Protein AF-A0A8J5UWX4-F1 (afdb_monomer_lite)

Organism: NCBI:txid2053667

Radius of gyration: 19.2 Å; chains: 1; bounding box: 34×41×40 Å

Secondary structure (DSSP, 8-state):
-------HHHHHHHHHH-SSPPHHHHHHHHHHT-HHHHHHTTPPTTBTTB-S----HHHHHHHHHHHTTS---------

Foldseek 3Di:
DLDDDDDPVRQVVCVVPPPDDRSVCVVQLVQLQDPVNCVVVVPDECDSSDDPDHDDPVVVVVVVVVVVPDDDDDDPPDD

Structure (mmCIF, N/CA/C/O backbone):
data_AF-A0A8J5UWX4-F1
#
_entry.id   AF-A0A8J5UWX4-F1
#
loop_
_atom_site.group_PDB
_atom_site.id
_atom_site.type_symbol
_atom_site.label_atom_id
_atom_site.label_alt_id
_atom_site.label_comp_id
_atom_site.label_asym_id
_atom_site.label_entity_id
_atom_site.label_seq_id
_atom_site.pdbx_PDB_ins_code
_atom_site.Cartn_x
_atom_site.Cartn_y
_atom_site.Cartn_z
_atom_site.occupancy
_atom_site.B_iso_or_equiv
_atom_site.auth_seq_id
_atom_site.auth_comp_id
_atom_site.auth_asym_id
_atom_site.auth_atom_id
_atom_site.pdbx_PDB_model_num
ATOM 1 N N . MET A 1 1 ? -6.576 -5.658 -14.272 1.00 70.56 1 MET A N 1
ATOM 2 C CA . MET A 1 1 ? -6.166 -4.236 -14.302 1.00 70.56 1 MET A CA 1
ATOM 3 C C . MET A 1 1 ? -4.849 -3.969 -13.553 1.00 70.56 1 MET A C 1
ATOM 5 O O . MET A 1 1 ? -4.072 -3.207 -14.092 1.00 70.56 1 MET A O 1
ATOM 9 N N . TRP A 1 2 ? -4.537 -4.608 -12.405 1.00 91.00 2 TRP A N 1
ATOM 10 C CA . TRP A 1 2 ? -3.249 -4.421 -11.674 1.00 91.00 2 TRP A CA 1
ATOM 11 C C . TRP A 1 2 ? -2.460 -5.715 -11.397 1.00 91.00 2 TRP A C 1
ATOM 13 O O . TRP A 1 2 ? -1.597 -5.750 -10.525 1.00 91.00 2 TRP A O 1
ATOM 23 N N . CYS A 1 3 ? -2.795 -6.803 -12.091 1.00 90.81 3 CYS A N 1
ATOM 24 C CA . CYS A 1 3 ? -2.001 -8.025 -12.019 1.00 90.81 3 CYS A CA 1
ATOM 25 C C . CYS A 1 3 ? -0.730 -7.804 -12.842 1.00 90.81 3 CYS A C 1
ATOM 27 O O . CYS A 1 3 ? -0.825 -7.480 -14.025 1.00 90.81 3 CYS A O 1
ATOM 29 N N . GLU A 1 4 ? 0.429 -7.938 -12.205 1.00 90.31 4 GLU A N 1
ATOM 30 C CA . GLU A 1 4 ? 1.732 -7.716 -12.823 1.00 90.31 4 GLU A CA 1
ATOM 31 C C . GLU A 1 4 ? 2.728 -8.778 -12.355 1.00 90.31 4 GLU A C 1
ATOM 33 O O . GLU A 1 4 ? 2.627 -9.302 -11.244 1.00 90.31 4 GLU A O 1
ATOM 38 N N . ILE A 1 5 ? 3.701 -9.071 -13.214 1.00 91.81 5 ILE A N 1
ATOM 39 C CA . ILE A 1 5 ? 4.878 -9.876 -12.900 1.00 91.81 5 ILE A CA 1
ATOM 40 C C . ILE A 1 5 ? 6.082 -9.057 -13.352 1.00 91.81 5 ILE A C 1
ATOM 42 O O . ILE A 1 5 ? 6.115 -8.571 -14.482 1.00 91.81 5 ILE A O 1
ATOM 46 N N . ALA A 1 6 ? 7.061 -8.900 -12.468 1.00 92.19 6 ALA A N 1
ATOM 47 C CA . ALA A 1 6 ? 8.286 -8.160 -12.728 1.00 92.19 6 ALA A CA 1
ATOM 48 C C . ALA A 1 6 ? 9.493 -9.037 -12.389 1.00 92.19 6 ALA A C 1
ATOM 50 O O . ALA A 1 6 ? 9.518 -9.682 -11.342 1.00 92.19 6 ALA A O 1
ATOM 51 N N . ASN A 1 7 ? 10.497 -9.044 -13.266 1.00 96.12 7 ASN A N 1
ATOM 52 C CA . ASN A 1 7 ? 11.816 -9.568 -12.917 1.00 96.12 7 ASN A CA 1
ATOM 53 C C . ASN A 1 7 ? 12.589 -8.536 -12.076 1.00 96.12 7 ASN A C 1
ATOM 55 O O . ASN A 1 7 ? 12.207 -7.366 -12.015 1.00 96.12 7 ASN A O 1
ATOM 59 N N . GLU A 1 8 ? 13.683 -8.953 -11.440 1.00 96.69 8 GLU A N 1
ATOM 60 C CA . GLU A 1 8 ? 14.424 -8.100 -10.500 1.00 96.69 8 GLU A CA 1
ATOM 61 C C . GLU A 1 8 ? 14.948 -6.810 -11.137 1.00 96.69 8 GLU A C 1
ATOM 63 O O . GLU A 1 8 ? 14.817 -5.735 -10.556 1.00 96.69 8 GLU A O 1
ATOM 68 N N . GLN A 1 9 ? 15.489 -6.888 -12.357 1.00 96.94 9 GLN A N 1
ATOM 69 C CA . GLN A 1 9 ? 16.020 -5.717 -13.061 1.00 96.94 9 GLN A CA 1
ATOM 70 C C . GLN A 1 9 ? 14.922 -4.691 -13.355 1.00 96.94 9 GLN A C 1
ATOM 72 O O . GLN A 1 9 ? 15.118 -3.487 -13.176 1.00 96.94 9 GLN A O 1
ATOM 77 N N . PHE A 1 10 ? 13.752 -5.163 -13.789 1.00 95.12 10 PHE A N 1
ATOM 78 C CA . PHE A 1 10 ? 12.607 -4.308 -14.057 1.00 95.12 10 PHE A CA 1
ATOM 79 C C . PHE A 1 10 ? 12.023 -3.733 -12.764 1.00 95.12 10 PHE A C 1
ATOM 81 O O . PHE A 1 10 ? 11.794 -2.527 -12.698 1.00 95.12 10 PHE A O 1
ATOM 88 N N . ALA A 1 11 ? 11.864 -4.551 -11.720 1.00 95.06 11 ALA A N 1
ATOM 89 C CA . ALA A 1 11 ? 11.388 -4.107 -10.412 1.00 95.06 11 ALA A CA 1
ATOM 90 C C . ALA A 1 11 ? 12.308 -3.032 -9.811 1.00 95.06 11 ALA A C 1
ATOM 92 O O . ALA A 1 11 ? 11.835 -2.027 -9.284 1.00 95.06 11 ALA A O 1
ATOM 93 N N . GLU A 1 12 ? 13.623 -3.192 -9.953 1.00 96.81 12 GLU A N 1
ATOM 94 C CA . GLU A 1 12 ? 14.610 -2.219 -9.492 1.00 96.81 12 GLU A CA 1
ATOM 95 C C . GLU A 1 12 ? 14.569 -0.924 -10.311 1.00 96.81 12 GLU A C 1
ATOM 97 O O . GLU A 1 12 ? 14.644 0.177 -9.756 1.00 96.81 12 GLU A O 1
ATOM 102 N N . LYS A 1 13 ? 14.394 -1.032 -11.634 1.00 96.44 13 LYS A N 1
ATOM 103 C CA . LYS A 1 13 ? 14.199 0.131 -12.505 1.00 96.44 13 LYS A CA 1
ATOM 104 C C . LYS A 1 13 ? 12.929 0.894 -12.134 1.00 96.44 13 LYS A C 1
ATOM 106 O O . LYS A 1 13 ? 12.980 2.123 -12.094 1.00 96.44 13 LYS A O 1
ATOM 111 N N . GLN A 1 14 ? 11.828 0.194 -11.857 1.00 95.44 14 GLN A N 1
ATOM 112 C CA . GLN A 1 14 ? 10.580 0.809 -11.409 1.00 95.44 14 GLN A CA 1
ATOM 113 C C . GLN A 1 14 ? 10.759 1.478 -10.052 1.00 95.44 14 GLN A C 1
ATOM 115 O O . GLN A 1 14 ? 10.464 2.656 -9.917 1.00 95.44 14 GLN A O 1
ATOM 120 N N . ARG A 1 15 ? 11.348 0.788 -9.072 1.00 94.88 15 ARG A N 1
ATOM 121 C CA . ARG A 1 15 ? 11.604 1.352 -7.739 1.00 94.88 15 ARG A CA 1
ATOM 122 C C . ARG A 1 15 ? 12.399 2.661 -7.787 1.00 94.88 15 ARG A C 1
ATOM 124 O O . ARG A 1 15 ? 12.171 3.535 -6.959 1.00 94.88 15 ARG A O 1
ATOM 131 N N . LYS A 1 16 ? 13.351 2.778 -8.718 1.00 97.06 16 LYS A N 1
ATOM 132 C CA . LYS A 1 16 ? 14.218 3.959 -8.853 1.00 97.06 16 LYS A CA 1
ATOM 133 C C . LYS A 1 16 ? 13.589 5.106 -9.638 1.00 97.06 16 LYS A C 1
ATOM 135 O O . LYS A 1 16 ? 13.862 6.256 -9.315 1.00 97.06 16 LYS A O 1
ATOM 140 N N . ASN A 1 17 ? 12.817 4.803 -10.680 1.00 97.44 17 ASN A N 1
ATOM 141 C CA . ASN A 1 17 ? 12.431 5.800 -11.684 1.00 97.44 17 ASN A CA 1
ATOM 142 C C . ASN A 1 17 ? 10.919 5.997 -11.823 1.00 97.44 17 ASN A C 1
ATOM 144 O O . ASN A 1 17 ? 10.494 6.977 -12.429 1.00 97.44 17 ASN A O 1
ATOM 148 N N . ASP A 1 18 ? 10.109 5.065 -11.327 1.00 95.75 18 ASP A N 1
ATOM 149 C CA . ASP A 1 18 ? 8.657 5.148 -11.408 1.00 95.75 18 ASP A CA 1
ATOM 150 C C . ASP A 1 18 ? 8.113 5.894 -10.188 1.00 95.75 18 ASP A C 1
ATOM 152 O O . ASP A 1 18 ? 8.414 5.571 -9.040 1.00 95.75 18 ASP A O 1
ATOM 156 N N . VAL A 1 19 ? 7.296 6.911 -10.447 1.00 97.12 19 VAL A N 1
ATOM 157 C CA . VAL A 1 19 ? 6.609 7.680 -9.400 1.00 97.12 19 VAL A CA 1
ATOM 158 C C . VAL A 1 19 ? 5.450 6.896 -8.785 1.00 97.12 19 VAL A C 1
ATOM 160 O O . VAL A 1 19 ? 4.931 7.268 -7.732 1.00 97.12 19 VAL A O 1
ATOM 163 N N . HIS A 1 20 ? 5.016 5.819 -9.439 1.00 95.69 20 HIS A N 1
ATOM 164 C CA . HIS A 1 20 ? 3.964 4.950 -8.944 1.00 95.69 20 HIS A CA 1
ATOM 165 C C . HI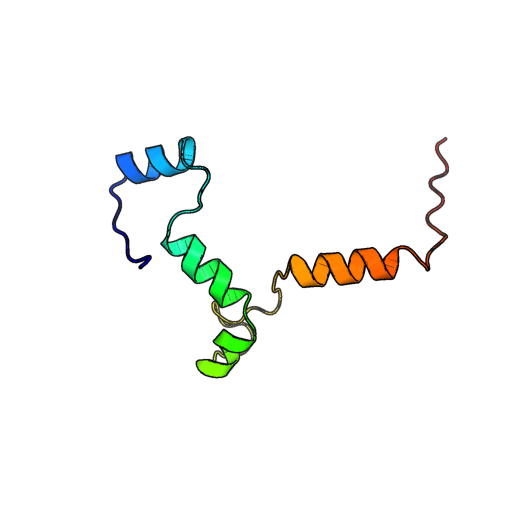S A 1 20 ? 4.537 3.853 -8.049 1.00 95.69 20 HIS A C 1
ATOM 167 O O . HIS A 1 20 ? 5.600 3.290 -8.299 1.00 95.69 20 HIS A O 1
ATOM 173 N N . SER A 1 21 ? 3.775 3.471 -7.025 1.00 94.56 21 SER A N 1
ATOM 174 C CA . SER A 1 21 ? 4.064 2.238 -6.292 1.00 94.56 21 SER A CA 1
ATOM 175 C C . SER A 1 21 ? 3.846 1.008 -7.192 1.00 94.56 21 SER A C 1
ATOM 177 O O . SER A 1 21 ? 2.986 1.059 -8.075 1.00 94.56 21 SER A O 1
ATOM 179 N N . PRO A 1 22 ? 4.532 -0.121 -6.941 1.00 95.00 22 PRO A N 1
ATOM 180 C CA . PRO A 1 22 ? 4.253 -1.378 -7.636 1.00 95.00 22 PRO A CA 1
ATOM 181 C C . PRO A 1 22 ? 2.773 -1.768 -7.528 1.00 95.00 22 PRO A C 1
ATOM 183 O O . PRO A 1 22 ? 2.146 -1.556 -6.482 1.00 95.00 22 PRO A O 1
ATOM 186 N N . GLY A 1 23 ? 2.209 -2.356 -8.579 1.00 94.56 23 GLY A N 1
ATOM 187 C CA . GLY A 1 23 ? 0.801 -2.737 -8.693 1.00 94.56 23 GLY A CA 1
ATOM 188 C C . GLY A 1 23 ? 0.293 -3.561 -7.511 1.00 94.56 23 GLY A C 1
ATOM 189 O O . GLY A 1 23 ? -0.782 -3.268 -6.982 1.00 94.56 23 GLY A O 1
ATOM 190 N N . ARG A 1 24 ? 1.095 -4.509 -7.003 1.00 93.94 24 ARG A N 1
ATOM 191 C CA . ARG A 1 24 ? 0.745 -5.280 -5.791 1.00 93.94 24 ARG A CA 1
ATOM 192 C C . ARG A 1 24 ? 0.498 -4.375 -4.581 1.00 93.94 24 ARG A C 1
ATOM 194 O O . ARG A 1 24 ? -0.482 -4.563 -3.865 1.00 93.94 24 ARG A O 1
ATOM 201 N N . ILE A 1 25 ? 1.376 -3.401 -4.349 1.00 94.94 25 ILE A N 1
ATOM 202 C CA . ILE A 1 25 ? 1.278 -2.482 -3.207 1.00 94.94 25 ILE A CA 1
ATOM 203 C C . ILE A 1 25 ? 0.140 -1.483 -3.412 1.00 94.94 25 ILE A C 1
ATOM 205 O O . ILE A 1 25 ? -0.585 -1.192 -2.464 1.00 94.94 25 ILE A O 1
ATOM 209 N N . ARG A 1 26 ? -0.076 -1.013 -4.649 1.00 95.44 26 ARG A N 1
ATOM 210 C CA . ARG A 1 26 ? -1.215 -0.146 -4.990 1.00 95.44 26 ARG A CA 1
ATOM 211 C C . ARG A 1 26 ? -2.542 -0.807 -4.650 1.00 95.44 26 ARG A C 1
ATOM 213 O O . ARG A 1 26 ? -3.402 -0.167 -4.056 1.00 95.44 26 ARG A O 1
ATOM 220 N N . LEU A 1 27 ? -2.697 -2.076 -5.024 1.00 95.38 27 LEU A N 1
ATOM 221 C CA . LEU A 1 27 ? -3.922 -2.819 -4.772 1.00 95.38 27 LEU A CA 1
ATOM 222 C C . LEU A 1 27 ? -4.104 -3.085 -3.277 1.00 95.38 27 LEU A C 1
ATOM 224 O O . LEU A 1 27 ? -5.118 -2.692 -2.713 1.00 95.38 27 LEU A O 1
ATOM 228 N N . LEU A 1 28 ? -3.120 -3.706 -2.622 1.00 96.19 28 LEU A N 1
ATOM 229 C CA . LEU A 1 28 ? -3.251 -4.081 -1.213 1.00 96.19 28 LEU A CA 1
ATOM 230 C C . LEU A 1 28 ? -3.409 -2.854 -0.313 1.00 96.19 28 LEU A C 1
ATOM 232 O O . LEU A 1 28 ? -4.376 -2.781 0.435 1.00 96.19 28 LEU A O 1
ATOM 236 N N . GLY A 1 29 ? -2.549 -1.844 -0.457 1.00 95.44 29 GLY A N 1
ATOM 237 C CA . GLY A 1 29 ? -2.597 -0.650 0.385 1.00 95.44 29 GLY A CA 1
ATOM 238 C C . GLY A 1 29 ? -3.912 0.122 0.262 1.00 95.44 29 GLY A C 1
ATOM 239 O O . GLY A 1 29 ? -4.419 0.632 1.259 1.00 95.44 29 GLY A O 1
ATOM 240 N N . ALA A 1 30 ? -4.514 0.191 -0.929 1.00 95.38 30 ALA A N 1
ATOM 241 C CA . ALA A 1 30 ? -5.828 0.814 -1.088 1.00 95.38 30 ALA A CA 1
ATOM 242 C C . ALA A 1 30 ? -6.935 0.007 -0.385 1.00 95.38 30 ALA A C 1
ATOM 244 O O . ALA A 1 30 ? -7.777 0.583 0.304 1.00 95.38 30 ALA A O 1
ATOM 245 N N . LEU A 1 31 ? -6.920 -1.321 -0.528 1.00 96.75 31 LEU A N 1
ATOM 246 C CA . LEU A 1 31 ? -7.947 -2.206 0.024 1.00 96.75 31 LEU A CA 1
ATOM 247 C C . LEU A 1 31 ? -7.857 -2.342 1.552 1.00 96.75 31 LEU A C 1
ATOM 249 O O . LEU A 1 31 ? -8.884 -2.289 2.223 1.00 96.75 31 LEU A O 1
ATOM 253 N N . GLU A 1 32 ? -6.650 -2.436 2.115 1.00 97.62 32 GLU A N 1
ATOM 254 C CA . GLU A 1 32 ? -6.412 -2.463 3.569 1.00 97.62 32 GLU A CA 1
ATOM 255 C C . GLU A 1 32 ? -7.001 -1.228 4.271 1.00 97.62 32 GLU A C 1
ATOM 257 O O . GLU A 1 32 ? -7.511 -1.306 5.395 1.00 97.62 32 GLU A O 1
ATOM 262 N N . ASN A 1 33 ? -6.977 -0.085 3.582 1.00 97.19 33 ASN A N 1
ATOM 263 C CA . ASN A 1 33 ? -7.472 1.191 4.081 1.00 97.19 33 ASN A CA 1
ATOM 264 C C . ASN A 1 33 ? -8.973 1.421 3.853 1.00 97.19 33 ASN A C 1
ATOM 266 O O . ASN A 1 33 ? -9.503 2.374 4.418 1.00 97.19 33 ASN A O 1
ATOM 270 N N . SER A 1 34 ? -9.673 0.561 3.103 1.00 97.00 34 SER A N 1
ATOM 271 C CA . SER A 1 34 ? -11.119 0.679 2.869 1.00 97.00 34 SER A CA 1
ATOM 272 C C . SER A 1 34 ? -11.922 -0.136 3.895 1.00 97.00 34 SER A C 1
ATOM 274 O O . SER A 1 34 ? -11.833 -1.369 3.928 1.00 97.00 34 SER A O 1
ATOM 276 N N . PRO A 1 35 ? -12.739 0.511 4.748 1.00 95.88 35 PRO A N 1
ATOM 277 C CA . PRO A 1 35 ? -13.697 -0.190 5.603 1.00 95.88 35 PRO A CA 1
ATOM 278 C C . PRO A 1 35 ? -14.756 -0.957 4.801 1.00 95.88 35 PRO A C 1
ATOM 280 O O . PRO A 1 35 ? -15.208 -2.022 5.223 1.00 95.88 35 PRO A O 1
ATOM 283 N N . GLU A 1 36 ? -15.138 -0.436 3.636 1.00 97.38 36 GLU A N 1
ATOM 284 C CA . GLU A 1 36 ? -16.155 -1.011 2.756 1.00 97.38 36 GLU A CA 1
ATOM 285 C C . GLU A 1 36 ? -15.675 -2.335 2.170 1.00 97.38 36 GLU A C 1
ATOM 287 O O . GLU A 1 36 ? -16.424 -3.311 2.180 1.00 97.38 36 GLU A O 1
ATOM 292 N N . PHE A 1 37 ? -14.412 -2.397 1.733 1.00 98.00 37 PHE A N 1
ATOM 293 C CA . PHE A 1 37 ? -13.793 -3.640 1.282 1.00 98.00 37 PHE A CA 1
ATOM 294 C C . PHE A 1 37 ? -13.773 -4.684 2.401 1.00 98.00 37 PHE A C 1
ATOM 296 O O . PHE A 1 37 ? -14.254 -5.801 2.216 1.00 98.00 37 PHE A O 1
ATOM 303 N N . ALA A 1 38 ? -13.295 -4.307 3.591 1.00 98.38 38 ALA A N 1
ATOM 304 C CA . ALA A 1 38 ? -13.263 -5.216 4.733 1.00 98.38 38 ALA A CA 1
ATOM 305 C C . ALA A 1 38 ? -14.658 -5.765 5.082 1.00 98.38 38 ALA A C 1
ATOM 307 O O . ALA A 1 38 ? -14.789 -6.939 5.421 1.00 98.38 38 ALA A O 1
ATOM 308 N N . LYS A 1 39 ? -15.707 -4.942 4.961 1.00 98.25 39 LYS A N 1
ATOM 309 C CA . LYS A 1 39 ? -17.098 -5.366 5.160 1.00 98.25 39 LYS A CA 1
ATOM 310 C C . LYS A 1 39 ? -17.575 -6.311 4.058 1.00 98.25 39 LYS A C 1
ATOM 312 O O . LYS A 1 39 ? -18.146 -7.347 4.369 1.00 98.25 39 LYS A O 1
ATOM 317 N N . ALA A 1 40 ? -17.348 -5.970 2.791 1.00 98.62 40 ALA A N 1
ATOM 318 C CA . ALA A 1 40 ? -17.816 -6.762 1.653 1.00 98.62 40 ALA A CA 1
ATOM 319 C C . ALA A 1 40 ? -17.233 -8.184 1.645 1.00 98.62 40 ALA A C 1
ATOM 321 O O . ALA A 1 40 ? -17.916 -9.127 1.255 1.00 98.62 40 ALA A O 1
ATOM 322 N N . PHE A 1 41 ? -15.995 -8.338 2.119 1.00 98.31 41 PHE A N 1
ATOM 323 C CA . PHE A 1 41 ? -15.288 -9.619 2.174 1.00 98.31 41 PHE A CA 1
ATOM 324 C C . PHE A 1 41 ? -15.231 -10.229 3.581 1.00 98.31 41 PHE A C 1
ATOM 326 O O . PHE A 1 41 ? -14.499 -11.193 3.798 1.00 98.31 41 PHE A O 1
ATOM 333 N N . ASN A 1 42 ? -15.992 -9.688 4.541 1.00 98.31 42 ASN A N 1
ATOM 334 C CA . ASN A 1 42 ? -16.039 -10.153 5.931 1.00 98.31 42 ASN A CA 1
ATOM 335 C C . ASN A 1 42 ? -14.647 -10.334 6.570 1.00 98.31 42 ASN A C 1
ATOM 337 O O . ASN A 1 42 ? -14.397 -11.293 7.301 1.00 98.31 42 ASN A O 1
ATOM 341 N N . CYS A 1 43 ? -13.720 -9.413 6.296 1.00 98.31 43 CYS A N 1
ATOM 342 C CA . CYS A 1 43 ? -12.360 -9.480 6.815 1.00 98.31 43 CYS A CA 1
ATOM 343 C C . CYS A 1 43 ? -12.357 -9.320 8.351 1.00 98.31 43 CYS A C 1
ATOM 345 O O . CYS A 1 43 ? -12.806 -8.280 8.856 1.00 98.31 43 CYS A O 1
ATOM 347 N N . PRO A 1 44 ? -11.803 -10.283 9.117 1.00 98.25 44 PRO A N 1
ATOM 348 C CA . PRO A 1 44 ? -11.728 -10.190 10.573 1.00 98.25 44 PRO A CA 1
ATOM 349 C C . PRO A 1 44 ? -10.963 -8.947 11.027 1.00 98.25 44 PRO A C 1
ATOM 351 O O . PRO A 1 44 ? -10.021 -8.512 10.360 1.00 98.25 44 PRO A O 1
ATOM 354 N N . LYS A 1 45 ? -11.322 -8.389 12.186 1.00 96.94 45 LYS A N 1
ATOM 355 C CA . LYS A 1 45 ? -10.555 -7.285 12.784 1.00 96.94 45 LYS A CA 1
ATOM 356 C C . LYS A 1 45 ? -9.099 -7.711 12.993 1.00 96.94 45 LYS A C 1
ATOM 358 O O . LYS A 1 45 ? -8.851 -8.847 13.391 1.00 96.94 45 LYS A O 1
ATOM 363 N N . ARG A 1 46 ? -8.160 -6.791 12.752 1.00 96.69 46 ARG A N 1
ATOM 364 C CA . ARG A 1 46 ? -6.701 -7.006 12.844 1.00 96.69 46 ARG A CA 1
ATOM 365 C C . ARG A 1 46 ? -6.128 -8.016 11.849 1.00 96.69 46 ARG A C 1
ATOM 367 O O . ARG A 1 46 ? -4.958 -8.371 11.961 1.00 96.69 46 ARG A O 1
ATOM 374 N N . SER A 1 47 ? -6.912 -8.470 10.873 1.00 97.81 47 SER A N 1
ATOM 375 C CA . SER A 1 47 ? -6.364 -9.218 9.740 1.00 97.81 47 SER A CA 1
ATOM 376 C C . SER A 1 47 ? -5.541 -8.291 8.835 1.00 97.81 47 SER A C 1
ATOM 378 O O . SER A 1 47 ? -5.742 -7.074 8.883 1.00 97.81 47 SER A O 1
ATOM 380 N N . PRO A 1 48 ? -4.655 -8.830 7.975 1.00 96.75 48 PRO A N 1
ATOM 381 C CA . PRO A 1 48 ? -3.867 -8.012 7.054 1.00 96.75 48 PRO A CA 1
ATOM 382 C C . PRO A 1 48 ? -4.721 -7.056 6.215 1.00 96.75 48 PRO A C 1
ATOM 384 O O . PRO A 1 48 ? -4.393 -5.885 6.122 1.00 96.75 48 PRO A O 1
ATOM 387 N N . MET A 1 49 ? -5.877 -7.517 5.717 1.00 97.94 49 MET A N 1
ATOM 388 C CA . MET A 1 49 ? -6.807 -6.707 4.915 1.00 97.94 49 MET A CA 1
ATOM 389 C C . MET A 1 49 ? -7.789 -5.862 5.743 1.00 97.94 49 MET A C 1
ATOM 391 O O . MET A 1 49 ? -8.628 -5.154 5.186 1.00 97.94 49 MET A O 1
ATOM 395 N N . ASN A 1 50 ? -7.717 -5.925 7.074 1.00 98.25 50 ASN A N 1
ATOM 396 C CA . ASN A 1 50 ? -8.515 -5.092 7.968 1.00 98.25 50 ASN A CA 1
ATOM 397 C C . ASN A 1 50 ? -7.743 -4.722 9.253 1.00 98.25 50 ASN A C 1
ATOM 399 O O . ASN A 1 50 ? -8.126 -5.139 10.355 1.00 98.25 50 ASN A O 1
ATOM 403 N N . PRO A 1 51 ? -6.650 -3.948 9.122 1.00 97.44 51 PRO A N 1
ATOM 404 C CA . PRO A 1 51 ? -5.853 -3.512 10.258 1.00 97.44 51 PRO A CA 1
ATOM 405 C C . PRO A 1 51 ? -6.589 -2.448 11.085 1.00 97.44 51 PRO A C 1
ATOM 407 O O . PRO A 1 51 ? -7.450 -1.725 10.578 1.00 97.44 51 PRO A O 1
ATOM 410 N N . ASP A 1 52 ? -6.201 -2.311 12.358 1.00 96.19 52 ASP A N 1
ATOM 411 C CA . ASP A 1 52 ? -6.761 -1.291 13.262 1.00 96.19 52 ASP A CA 1
ATOM 412 C C . ASP A 1 52 ? -6.404 0.140 12.810 1.00 96.19 52 ASP A C 1
ATOM 414 O O . ASP A 1 52 ? -7.181 1.076 12.994 1.00 96.19 52 ASP A O 1
ATOM 418 N N . LYS A 1 53 ? -5.223 0.322 12.205 1.00 94.31 53 LYS A N 1
ATOM 419 C CA . LYS A 1 53 ? -4.753 1.610 11.683 1.00 94.31 53 LYS A CA 1
ATOM 420 C C . LYS A 1 53 ? -5.038 1.689 10.187 1.00 94.31 53 LYS A C 1
ATOM 422 O O . LYS A 1 53 ? -4.401 0.982 9.413 1.00 94.31 53 LYS A O 1
ATOM 427 N N . LYS A 1 54 ? -5.957 2.575 9.799 1.00 93.69 54 LYS A N 1
ATOM 428 C CA . LYS A 1 54 ? -6.280 2.882 8.400 1.00 93.69 54 LYS A CA 1
ATOM 429 C C . LYS A 1 54 ? -5.960 4.340 8.082 1.00 93.69 54 LYS A C 1
ATOM 431 O O . LYS A 1 54 ? -6.158 5.227 8.914 1.00 93.69 54 LYS A O 1
ATOM 436 N N . CYS A 1 55 ? -5.491 4.584 6.869 1.00 93.31 55 CYS A N 1
ATOM 437 C CA . CYS A 1 55 ? -5.164 5.892 6.328 1.00 93.31 55 CYS A CA 1
ATOM 438 C C . CYS A 1 55 ? -6.287 6.364 5.399 1.00 93.31 55 CYS A C 1
ATOM 440 O O . CYS A 1 55 ? -6.576 5.718 4.397 1.00 93.31 55 CYS A O 1
ATOM 442 N 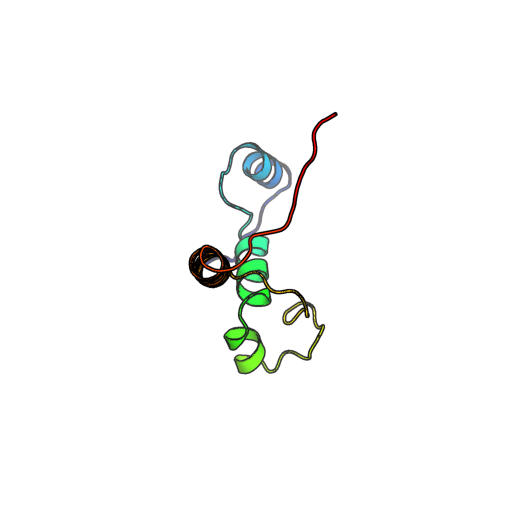N . ASN A 1 56 ? -6.872 7.528 5.682 1.00 90.25 56 ASN A N 1
ATOM 443 C CA . ASN A 1 56 ? -7.766 8.217 4.754 1.00 90.25 56 ASN A CA 1
ATOM 444 C C . ASN A 1 56 ? -7.341 9.683 4.656 1.00 90.25 56 ASN A C 1
ATOM 446 O O . ASN A 1 56 ? -7.602 10.482 5.553 1.00 90.25 56 ASN A O 1
ATOM 450 N N . MET A 1 57 ? -6.653 10.025 3.567 1.00 83.44 57 MET A N 1
ATOM 451 C CA . MET A 1 57 ? -6.132 11.376 3.346 1.00 83.44 57 MET A CA 1
ATOM 452 C C . MET A 1 57 ? -7.254 12.406 3.211 1.00 83.44 57 MET A C 1
ATOM 454 O O 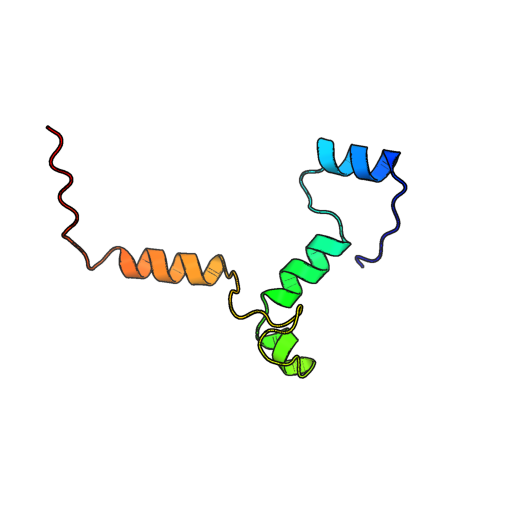. MET A 1 57 ? -7.154 13.508 3.751 1.00 83.44 57 MET A O 1
ATOM 458 N N . TRP A 1 58 ? -8.336 12.037 2.530 1.00 82.50 58 TRP A N 1
ATOM 459 C CA . TRP A 1 58 ? -9.447 12.937 2.243 1.00 82.50 58 TRP A CA 1
ATOM 460 C C . TRP A 1 58 ? -10.255 13.248 3.508 1.00 82.50 58 TRP A C 1
ATOM 462 O O . TRP A 1 58 ? -10.581 14.406 3.758 1.00 82.50 58 TRP A O 1
ATOM 472 N N . GLU A 1 59 ? -10.469 12.267 4.385 1.00 70.56 59 GLU A N 1
ATOM 473 C CA . GLU A 1 59 ? -11.072 12.496 5.705 1.00 70.56 59 GLU A CA 1
ATOM 474 C C . GLU A 1 59 ? -10.120 13.177 6.696 1.00 70.56 59 GLU A C 1
ATOM 476 O O . GLU A 1 59 ? -10.547 14.018 7.493 1.00 70.56 59 GLU A O 1
ATOM 481 N N . ALA A 1 60 ? -8.825 12.848 6.669 1.00 66.69 60 ALA A N 1
ATOM 482 C CA . ALA A 1 60 ? -7.838 13.481 7.542 1.00 66.69 60 ALA A CA 1
ATOM 483 C C . ALA A 1 60 ? -7.740 14.989 7.270 1.00 66.69 60 ALA A C 1
ATOM 485 O O . ALA A 1 60 ? -7.658 15.784 8.207 1.00 66.69 60 ALA A O 1
ATOM 486 N N . GLN A 1 61 ? -7.831 15.408 6.006 1.00 53.75 61 GLN A N 1
ATOM 487 C CA . GLN A 1 61 ? -7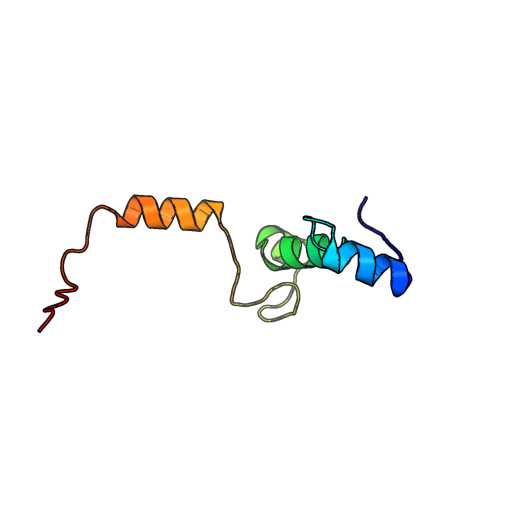.875 16.823 5.640 1.00 53.75 61 GLN A CA 1
ATOM 488 C C . GLN A 1 61 ? -9.151 17.522 6.122 1.00 53.75 61 GLN A C 1
ATOM 490 O O . GLN A 1 61 ? -9.071 18.667 6.569 1.00 53.75 61 GLN A O 1
ATOM 495 N N . VAL A 1 62 ? -10.308 16.852 6.095 1.00 58.47 62 VAL A N 1
ATOM 496 C CA . VAL A 1 62 ? -11.556 17.399 6.658 1.00 58.47 62 VAL A CA 1
ATOM 497 C C . VAL A 1 62 ? -11.407 17.628 8.166 1.00 58.47 62 VAL A C 1
ATOM 499 O O . VAL A 1 62 ? -11.768 18.698 8.654 1.00 58.47 62 VAL A O 1
ATOM 502 N N . LYS A 1 63 ? -10.778 16.694 8.894 1.00 52.47 63 LYS A N 1
ATOM 503 C CA . LYS A 1 63 ? -10.502 16.831 10.338 1.00 52.47 63 LYS A CA 1
ATOM 504 C C . LYS A 1 63 ? -9.467 17.910 10.664 1.00 52.47 63 LYS A C 1
ATOM 506 O O . LYS A 1 63 ? -9.583 18.570 11.690 1.00 52.47 63 LYS A O 1
ATOM 511 N N . LEU A 1 64 ? -8.454 18.113 9.819 1.00 55.34 64 LEU A N 1
ATOM 512 C CA . LEU A 1 64 ? -7.464 19.184 10.005 1.00 55.34 64 LEU A CA 1
ATOM 513 C C . LEU A 1 64 ? -8.048 20.569 9.702 1.00 55.34 64 LEU A C 1
ATOM 515 O O . LEU A 1 64 ? -7.730 21.532 10.399 1.00 55.34 64 LEU A O 1
ATOM 519 N N . LYS A 1 65 ? -8.934 20.675 8.705 1.00 52.66 65 LYS A N 1
ATOM 520 C CA . LYS A 1 65 ? -9.675 21.913 8.428 1.00 52.66 65 LYS A CA 1
ATOM 521 C C . LYS A 1 65 ? -10.691 22.219 9.532 1.00 52.66 65 LYS A C 1
ATOM 523 O O . LYS A 1 65 ? -10.787 23.376 9.924 1.00 52.66 65 LYS A O 1
ATOM 528 N N . SER A 1 66 ? -11.365 21.211 10.097 1.00 48.94 66 SER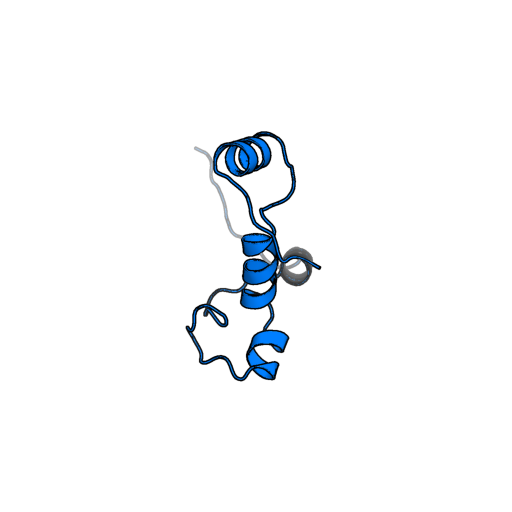 A N 1
ATOM 529 C CA . SER A 1 66 ? -12.271 21.404 11.241 1.00 48.94 66 SER A CA 1
ATOM 530 C C . SER A 1 66 ? -11.540 21.661 12.569 1.00 48.94 66 SER A C 1
ATOM 532 O O . SER A 1 66 ? -12.055 22.385 13.415 1.00 48.94 66 SER A O 1
ATOM 534 N N . ARG A 1 67 ? -10.311 21.150 12.753 1.00 50.94 67 ARG A N 1
ATOM 535 C CA . ARG A 1 67 ? -9.441 21.464 13.910 1.00 50.94 67 ARG A CA 1
ATOM 536 C C . ARG A 1 67 ? -8.781 22.840 13.855 1.00 50.94 67 ARG A C 1
ATOM 538 O O . ARG A 1 67 ? -8.230 23.272 14.864 1.00 50.94 67 ARG A O 1
ATOM 545 N N . ARG A 1 68 ? -8.829 23.559 12.728 1.00 48.81 68 ARG A N 1
ATOM 546 C CA . ARG A 1 68 ? -8.237 24.907 12.629 1.00 48.81 68 ARG A CA 1
ATOM 547 C C . ARG A 1 68 ? -9.030 25.988 13.374 1.00 48.81 68 ARG A C 1
ATOM 549 O O . ARG A 1 68 ? -8.616 27.142 13.373 1.00 48.81 68 ARG A O 1
ATOM 556 N N . GLN A 1 69 ? -10.118 25.616 14.046 1.00 51.53 69 GLN A N 1
ATOM 557 C CA . GLN A 1 69 ? -10.942 26.516 14.842 1.00 51.53 69 GLN A CA 1
ATOM 558 C C . GLN A 1 69 ? -11.316 25.892 16.197 1.00 51.53 69 GLN A C 1
ATOM 560 O O . GLN A 1 69 ? -12.486 25.811 16.515 1.00 51.53 69 GLN A O 1
ATOM 565 N N . TYR A 1 70 ? -10.342 25.404 16.975 1.00 44.62 70 TYR A N 1
ATOM 566 C CA . TYR A 1 70 ? -10.352 25.414 18.454 1.00 44.62 70 TYR A CA 1
ATOM 567 C C . TYR A 1 70 ? -9.055 24.771 18.969 1.00 44.62 70 TYR A C 1
ATOM 569 O O . TYR A 1 70 ? -8.859 23.565 18.834 1.00 44.62 70 TYR A O 1
ATOM 577 N N . GLY A 1 71 ? -8.163 25.575 19.554 1.00 36.44 71 GLY A N 1
ATOM 578 C CA . GLY A 1 71 ? -6.962 25.060 20.218 1.00 36.44 71 GLY A CA 1
ATOM 579 C C . GLY A 1 71 ? -5.786 26.028 20.255 1.00 36.44 71 GLY A C 1
ATOM 580 O O . GLY A 1 71 ? -4.740 25.752 19.677 1.00 36.44 71 GLY A O 1
ATOM 581 N N . LYS A 1 72 ? -5.945 27.152 20.966 1.00 49.78 72 LYS A N 1
ATOM 582 C CA . LYS A 1 72 ? -4.808 27.768 21.665 1.00 49.78 72 LYS A CA 1
ATOM 583 C C . LYS A 1 72 ? -4.264 26.753 22.689 1.00 49.78 72 LYS A C 1
ATOM 585 O O . LYS A 1 72 ? -5.025 25.912 23.158 1.00 49.78 72 LYS A O 1
ATOM 590 N N . HIS A 1 73 ? -2.990 26.913 23.052 1.00 42.97 73 HIS A N 1
ATOM 591 C CA . HIS A 1 73 ? -2.185 26.137 24.015 1.00 42.97 73 HIS A CA 1
ATOM 592 C C . HIS A 1 73 ? -1.324 25.004 23.445 1.00 42.97 73 HIS A C 1
ATOM 594 O O . HIS A 1 73 ? -1.477 23.850 23.810 1.00 42.97 73 HIS A O 1
ATOM 600 N N . HIS A 1 74 ? -0.314 25.379 22.658 1.00 39.12 74 HIS A N 1
ATOM 601 C CA . HIS A 1 74 ? 1.058 24.946 22.938 1.00 39.12 74 HIS A CA 1
ATOM 602 C C . HIS A 1 74 ? 1.950 26.191 22.867 1.00 39.12 74 HIS A C 1
ATOM 604 O O . HIS A 1 74 ? 2.350 26.637 21.795 1.00 39.12 74 HIS A O 1
ATOM 610 N N . THR A 1 75 ? 2.175 26.812 24.022 1.00 36.91 75 THR A N 1
ATOM 611 C CA . THR A 1 75 ? 3.249 27.782 24.240 1.00 36.91 75 THR A CA 1
ATOM 612 C C . THR A 1 75 ? 4.580 27.067 24.032 1.00 36.91 75 THR A C 1
ATOM 614 O O . THR A 1 75 ? 5.001 26.289 24.882 1.00 36.91 75 THR A O 1
ATOM 617 N N . TRP A 1 76 ? 5.241 27.332 22.908 1.00 31.52 76 TRP A N 1
ATOM 618 C CA . TRP A 1 76 ? 6.686 27.166 22.804 1.00 31.52 76 TRP A CA 1
ATOM 619 C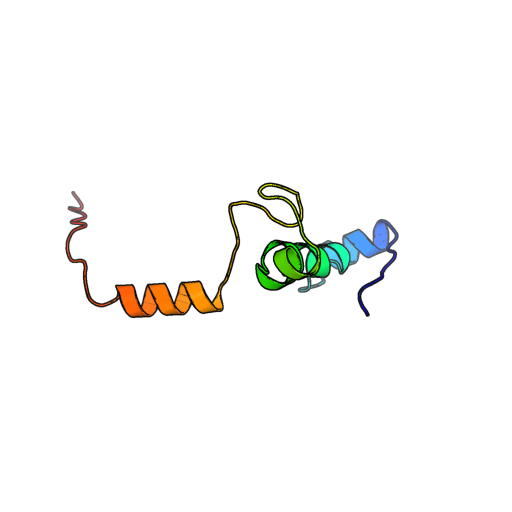 C . TRP A 1 76 ? 7.310 28.471 23.290 1.00 31.52 76 TRP A C 1
ATOM 621 O O . TRP A 1 76 ? 7.395 29.445 22.546 1.00 31.52 76 TRP A O 1
ATOM 631 N N . VAL A 1 77 ? 7.667 28.511 24.575 1.00 39.59 77 VAL A N 1
ATOM 632 C CA . VAL A 1 77 ? 8.642 29.483 25.074 1.00 39.59 77 VAL A CA 1
ATOM 633 C C . VAL A 1 77 ? 9.987 29.011 24.537 1.00 39.59 77 VAL A C 1
ATOM 635 O O . VAL A 1 77 ? 10.511 27.988 24.968 1.00 39.59 77 VAL A O 1
ATOM 638 N N . ILE A 1 78 ? 10.480 29.714 23.527 1.00 44.16 78 ILE A N 1
ATOM 639 C CA . ILE A 1 78 ? 11.881 29.684 23.119 1.00 44.16 78 ILE A CA 1
ATOM 640 C C . ILE A 1 78 ? 12.643 30.517 24.152 1.00 44.16 78 ILE A C 1
ATOM 642 O O . ILE A 1 78 ? 12.419 31.723 24.239 1.00 44.16 78 ILE A O 1
ATOM 646 N N . ASN A 1 79 ? 13.462 29.849 24.964 1.00 41.94 79 ASN A N 1
ATOM 647 C CA . ASN A 1 79 ? 14.667 30.444 25.540 1.00 41.94 79 ASN A CA 1
ATOM 648 C C . ASN A 1 79 ? 15.810 30.184 24.560 1.00 41.94 79 ASN A C 1
ATOM 650 O O . ASN A 1 79 ? 15.853 29.043 24.040 1.00 41.94 79 ASN A O 1
#

pLDDT: mean 82.6, std 21.48, range [31.52, 98.62]

InterPro domains:
  IPR000718 Peptidase M13 [PS51885] (1-58)
  IPR000718 Peptidase M13 [PTHR11733] (2-55)
  IPR018497 Peptidase M13, C-terminal domain [PF01431] (1-56)

Sequence (79 aa):
MWCEIANEQFAEKQRKNDVHSPGRIRLLGALENSPEFAKAFNCPKRSPMNPDKKCNMWEAQVKLKSRRQYGKHHTWVIN